Protein AF-A0A558FXE5-F1 (afdb_monomer)

InterPro domains:
  IPR011008 Dimeric alpha-beta barrel [SSF54909] (2-54)
  IPR019887 Transcription regulator AsnC/Lrp, ligand binding domain [PF01037] (2-54)

Radius of gyration: 11.67 Å; Cα contacts (8 Å, |Δi|>4): 44; chains: 1; bounding box: 33×21×28 Å

Secondary structure (DSSP, 8-state):
--EEEEEE-SSS-SEEEEE--SSHHHHHHIIIIIITTSTT--------------

pLDDT: mean 90.61, std 4.72, range [73.19, 95.38]

Solvent-accessible surface area (backbone atoms only — not comparable to full-atom values): 3696 Å² total; per-residue (Å²): 126,52,65,81,43,79,43,80,42,93,65,101,44,63,65,48,68,48,70,64,56,94,46,71,66,56,40,48,50,46,44,56,68,53,53,53,60,38,89,90,47,87,79,85,84,88,79,85,82,89,71,87,84,130

Organism: Haloferax volcanii (NCBI:txid2246)

Foldseek 3Di:
DQWPDKDQDPPPDRIDTDGDDPDDVRVVCCCVVPVCVDPPRPDDDDDDDPDDDD

Structure (mmCIF, N/CA/C/O backbone):
data_AF-A0A558FXE5-F1
#
_entry.id   AF-A0A558FXE5-F1
#
loop_
_at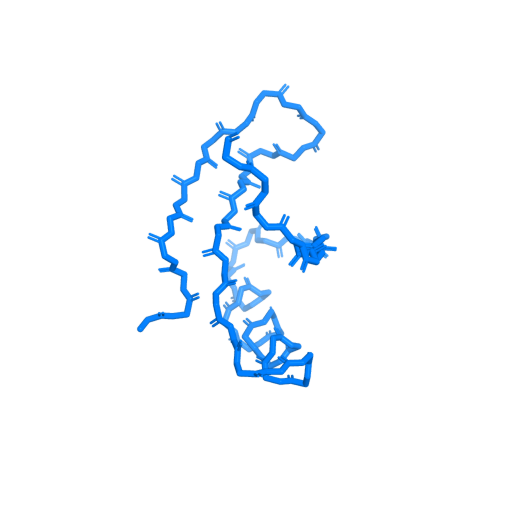om_site.group_PDB
_atom_site.id
_atom_site.type_symbol
_atom_site.label_atom_id
_atom_site.label_alt_id
_atom_site.label_comp_id
_atom_si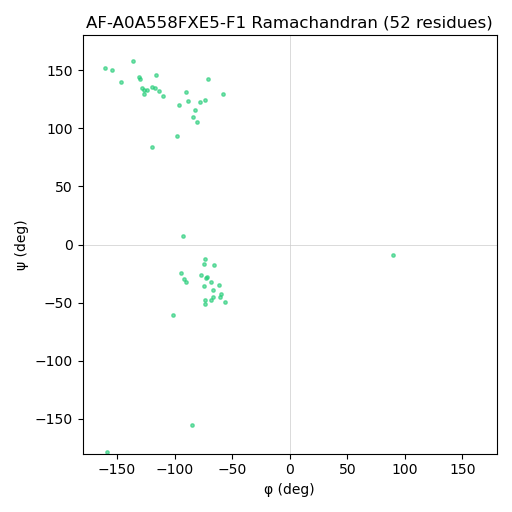te.label_asym_id
_atom_site.label_entity_id
_atom_site.label_seq_id
_atom_site.pdbx_PDB_ins_code
_atom_site.Cartn_x
_atom_site.Cartn_y
_atom_site.Cartn_z
_atom_site.occupancy
_atom_site.B_iso_or_equiv
_atom_site.auth_seq_id
_atom_site.auth_comp_id
_atom_site.auth_asym_id
_atom_site.auth_atom_id
_atom_site.pdbx_PDB_model_num
ATOM 1 N N . ASP A 1 1 ? -0.907 -13.163 -3.207 1.00 78.31 1 ASP A N 1
ATOM 2 C CA . ASP A 1 1 ? -1.196 -12.126 -2.212 1.00 78.31 1 ASP A CA 1
ATOM 3 C C . ASP A 1 1 ? -0.322 -10.942 -2.565 1.00 78.31 1 ASP A C 1
ATOM 5 O O . ASP A 1 1 ? 0.820 -11.178 -2.945 1.00 78.31 1 ASP A O 1
ATOM 9 N N . SER A 1 2 ? -0.860 -9.727 -2.577 1.00 88.19 2 SER A N 1
ATOM 10 C CA . SER A 1 2 ? -0.144 -8.550 -3.099 1.00 88.19 2 SER A CA 1
ATOM 11 C C . SER A 1 2 ? 0.913 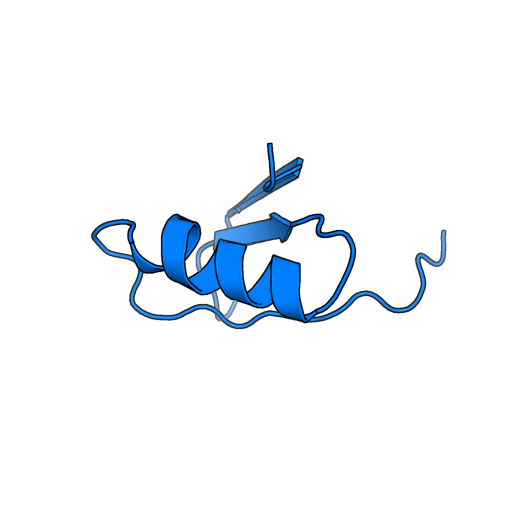-8.039 -2.108 1.00 88.19 2 SER A C 1
ATOM 13 O O . SER A 1 2 ? 1.924 -7.461 -2.507 1.00 88.19 2 SER A O 1
ATOM 15 N N . VAL A 1 3 ? 0.705 -8.297 -0.812 1.00 92.69 3 VAL A N 1
ATOM 16 C CA . VAL A 1 3 ? 1.625 -7.966 0.284 1.00 92.69 3 VAL A CA 1
ATOM 17 C C . VAL A 1 3 ? 2.492 -9.181 0.622 1.00 92.69 3 VAL A C 1
ATOM 19 O O . VAL A 1 3 ? 1.988 -10.219 1.038 1.00 92.69 3 VAL A O 1
ATOM 22 N N . GLU A 1 4 ? 3.808 -9.038 0.490 1.00 94.38 4 GLU A N 1
ATOM 23 C CA . GLU A 1 4 ? 4.790 -10.095 0.780 1.00 94.38 4 GLU A CA 1
ATOM 24 C C . GLU A 1 4 ? 5.273 -10.065 2.231 1.00 94.38 4 GLU A C 1
ATOM 26 O O . GLU A 1 4 ? 5.590 -11.099 2.820 1.00 94.38 4 GLU A O 1
ATOM 31 N N . ALA A 1 5 ? 5.345 -8.871 2.819 1.00 93.50 5 ALA A N 1
ATOM 32 C CA . ALA A 1 5 ? 5.785 -8.684 4.191 1.00 93.50 5 ALA A CA 1
ATOM 33 C C . ALA A 1 5 ? 5.195 -7.408 4.792 1.00 93.50 5 ALA A C 1
ATOM 35 O O . ALA A 1 5 ? 4.976 -6.425 4.085 1.00 93.50 5 ALA A O 1
ATOM 36 N N . LEU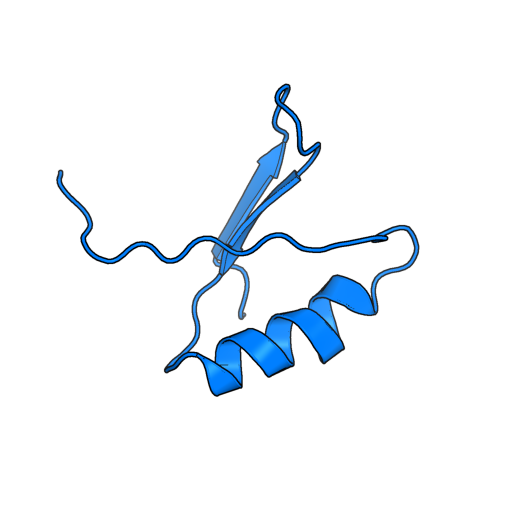 A 1 6 ? 4.986 -7.419 6.110 1.00 93.44 6 LEU A N 1
ATOM 37 C CA . LEU A 1 6 ? 4.517 -6.273 6.882 1.00 93.44 6 LEU A CA 1
ATOM 38 C C . LEU A 1 6 ? 5.444 -6.036 8.073 1.00 93.44 6 LEU A C 1
ATOM 40 O O . LEU A 1 6 ? 5.791 -6.961 8.810 1.00 93.44 6 LEU A O 1
ATOM 44 N N . TYR A 1 7 ? 5.803 -4.777 8.275 1.00 92.75 7 TYR A N 1
ATOM 45 C CA . TYR A 1 7 ? 6.710 -4.326 9.314 1.00 92.75 7 TYR A CA 1
ATOM 46 C C . TYR A 1 7 ? 6.096 -3.153 10.068 1.00 92.75 7 TYR A C 1
ATOM 48 O O . TYR A 1 7 ? 5.447 -2.288 9.481 1.00 92.75 7 TYR A O 1
ATOM 56 N N . THR A 1 8 ? 6.354 -3.090 11.368 1.00 92.12 8 THR A N 1
ATOM 57 C CA . THR A 1 8 ? 6.116 -1.886 12.166 1.00 92.12 8 THR A CA 1
ATOM 58 C C . THR A 1 8 ? 7.371 -1.027 12.141 1.00 92.12 8 THR A C 1
ATOM 60 O O . THR A 1 8 ? 8.463 -1.537 12.398 1.00 92.12 8 THR A O 1
ATOM 63 N N . SER A 1 9 ? 7.226 0.263 11.867 1.00 86.69 9 SER A N 1
ATOM 64 C CA . SER A 1 9 ? 8.340 1.211 11.864 1.00 86.69 9 SER A CA 1
ATOM 65 C C . SER A 1 9 ? 8.149 2.256 12.959 1.00 86.69 9 SER A C 1
ATOM 67 O O . SER A 1 9 ? 7.029 2.634 13.293 1.00 86.69 9 SER A O 1
ATOM 69 N N . SER A 1 10 ? 9.261 2.706 13.542 1.00 87.44 10 SER A N 1
ATOM 70 C CA . SER A 1 10 ? 9.293 3.822 14.493 1.00 87.44 10 SER A CA 1
ATOM 71 C C . SER A 1 10 ? 9.574 5.171 13.815 1.00 87.44 10 SER A C 1
ATOM 73 O O . SER A 1 10 ? 9.860 6.142 14.512 1.00 87.44 10 SER A O 1
ATOM 75 N N . GLY A 1 11 ? 9.604 5.209 12.477 1.00 83.19 11 GLY A N 1
ATOM 76 C CA . GLY A 1 11 ? 9.812 6.421 11.679 1.00 83.19 11 GLY A CA 1
ATOM 77 C C . GLY A 1 11 ? 8.518 7.202 11.425 1.00 83.19 11 GLY A C 1
ATOM 78 O O . GLY A 1 11 ? 7.552 7.082 12.174 1.00 83.19 11 GLY A O 1
ATOM 79 N N . ASP A 1 12 ? 8.490 7.980 10.338 1.00 85.06 12 ASP A N 1
ATOM 80 C CA . ASP A 1 12 ? 7.342 8.831 9.966 1.00 85.06 12 ASP A CA 1
ATOM 81 C C . ASP A 1 12 ? 6.073 8.038 9.600 1.00 85.06 12 ASP A C 1
ATOM 83 O O . ASP A 1 12 ? 4.965 8.575 9.610 1.00 85.06 12 ASP A O 1
ATOM 87 N N . HIS A 1 13 ? 6.221 6.745 9.298 1.00 85.31 13 HIS A N 1
ATOM 88 C CA . HIS A 1 13 ? 5.117 5.827 9.029 1.00 85.31 13 HIS A CA 1
ATOM 89 C C . HIS A 1 13 ? 5.092 4.713 10.072 1.00 85.31 13 HIS A C 1
ATOM 91 O O . HIS A 1 13 ? 6.123 4.110 10.360 1.00 85.31 13 HIS A O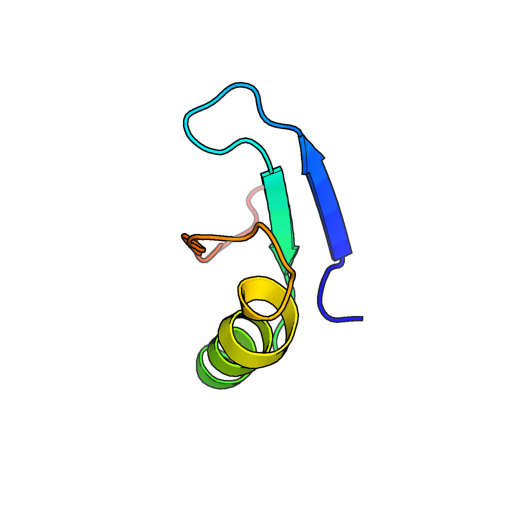 1
ATOM 97 N N . MET A 1 14 ? 3.904 4.397 10.599 1.00 85.19 14 MET A N 1
ATOM 98 C CA . MET A 1 14 ? 3.743 3.334 11.603 1.00 85.19 14 MET A CA 1
ATOM 99 C C . MET A 1 14 ? 3.881 1.924 11.013 1.00 85.19 14 MET A C 1
ATOM 101 O O . MET A 1 14 ? 4.311 1.001 11.707 1.00 85.19 14 MET A O 1
ATOM 105 N N . LEU A 1 15 ? 3.534 1.751 9.735 1.00 90.94 15 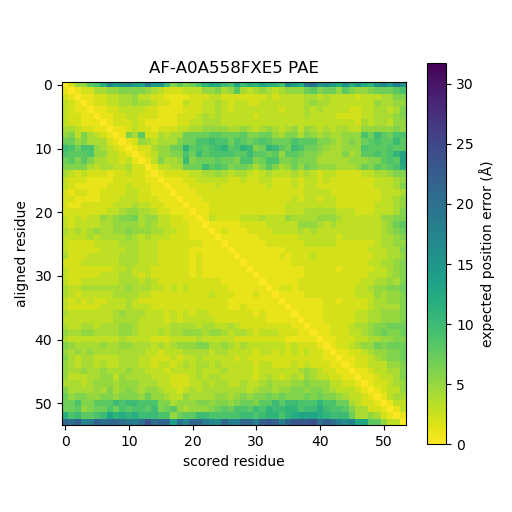LEU A N 1
ATOM 106 C CA . LEU A 1 15 ? 3.569 0.473 9.029 1.00 90.94 15 LEU A CA 1
ATOM 107 C C . LEU A 1 15 ? 4.317 0.617 7.704 1.00 90.94 15 LEU A C 1
ATOM 109 O O . LEU A 1 15 ? 4.168 1.616 7.002 1.00 90.94 15 LEU A O 1
ATOM 113 N N . MET A 1 16 ? 5.085 -0.409 7.355 1.00 93.06 16 MET A N 1
ATOM 114 C CA . MET A 1 16 ? 5.696 -0.576 6.042 1.00 93.06 16 MET A CA 1
ATOM 115 C C . MET A 1 16 ? 5.338 -1.948 5.490 1.00 93.06 16 MET A C 1
ATOM 117 O O . MET A 1 16 ? 5.482 -2.947 6.190 1.00 93.06 16 MET A O 1
ATOM 121 N N . ALA A 1 17 ? 4.909 -1.997 4.235 1.00 93.94 17 ALA A N 1
ATOM 122 C CA . ALA A 1 17 ? 4.589 -3.235 3.541 1.00 93.94 17 ALA A CA 1
ATOM 123 C C . ALA A 1 17 ? 5.488 -3.395 2.310 1.00 93.94 17 ALA A C 1
ATOM 125 O O . ALA A 1 17 ? 5.681 -2.438 1.558 1.00 93.94 17 ALA A O 1
ATOM 126 N N . GLU A 1 18 ? 6.027 -4.596 2.093 1.00 94.25 18 GLU A N 1
ATOM 127 C CA . GLU A 1 18 ? 6.585 -4.967 0.790 1.00 94.25 18 GLU A CA 1
ATOM 128 C C . GLU A 1 18 ? 5.426 -5.421 -0.095 1.00 94.25 18 GLU A C 1
ATOM 130 O O . GLU A 1 18 ? 4.767 -6.414 0.210 1.00 94.25 18 GLU A O 1
ATOM 135 N N . VAL A 1 19 ? 5.169 -4.684 -1.175 1.00 94.38 19 VAL A N 1
ATOM 136 C CA . VAL A 1 19 ? 4.083 -4.971 -2.119 1.00 94.38 19 VAL A CA 1
ATOM 137 C C . VAL A 1 19 ? 4.685 -5.366 -3.462 1.00 94.38 19 VAL A C 1
ATOM 139 O O . VAL A 1 19 ? 5.577 -4.682 -3.970 1.00 94.38 19 VAL A O 1
ATOM 142 N N . ARG A 1 20 ? 4.202 -6.466 -4.045 1.00 93.38 20 ARG A N 1
ATOM 143 C CA . ARG A 1 20 ? 4.567 -6.898 -5.398 1.00 93.38 20 ARG A CA 1
ATOM 144 C C . ARG A 1 20 ? 3.387 -6.720 -6.337 1.00 93.38 20 ARG A C 1
ATOM 146 O O . ARG A 1 20 ? 2.308 -7.249 -6.105 1.00 93.38 20 ARG A O 1
ATOM 153 N N . ALA A 1 21 ? 3.647 -6.034 -7.439 1.00 92.94 21 ALA A N 1
ATOM 154 C CA . ALA A 1 21 ? 2.724 -5.881 -8.549 1.00 92.94 21 ALA A CA 1
ATOM 155 C C . ALA A 1 21 ? 3.483 -6.068 -9.866 1.00 92.94 21 ALA A C 1
ATOM 157 O O . ALA A 1 21 ? 4.711 -5.943 -9.907 1.00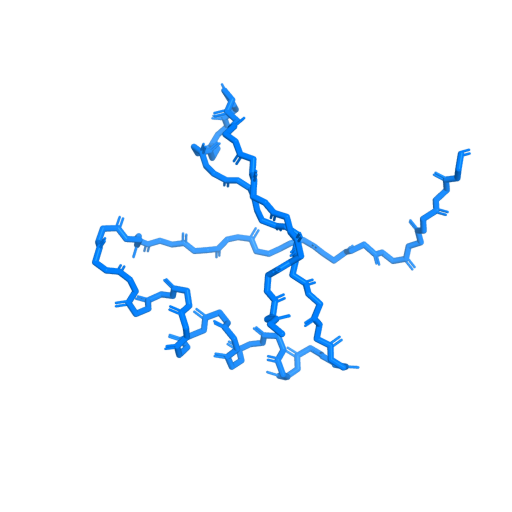 92.94 21 ALA A O 1
ATOM 158 N N . VAL A 1 22 ? 2.759 -6.403 -10.933 1.00 92.88 22 VAL A N 1
ATOM 159 C CA . VAL A 1 22 ? 3.357 -6.632 -12.258 1.00 92.88 22 VAL A CA 1
ATOM 160 C C . VAL A 1 22 ? 3.822 -5.334 -12.924 1.00 92.88 22 VAL A C 1
ATOM 162 O O . VAL A 1 22 ? 4.782 -5.356 -13.691 1.00 92.88 22 VAL A O 1
ATOM 165 N N . ASP A 1 23 ? 3.187 -4.210 -12.590 1.00 91.44 23 ASP A N 1
ATOM 166 C CA . ASP A 1 23 ? 3.499 -2.867 -13.072 1.00 91.44 23 ASP A CA 1
ATOM 167 C C . ASP A 1 23 ? 2.949 -1.789 -12.115 1.00 91.44 23 ASP A C 1
ATOM 169 O O . ASP A 1 23 ? 2.413 -2.085 -11.043 1.00 91.44 23 ASP A O 1
ATOM 173 N N . GLY A 1 24 ? 3.149 -0.519 -12.483 1.00 90.38 24 GLY A N 1
ATOM 174 C CA . GLY A 1 24 ? 2.713 0.628 -11.688 1.00 90.38 24 GLY A CA 1
ATOM 175 C C . GLY A 1 24 ? 1.195 0.791 -11.617 1.00 90.38 24 GLY A C 1
ATOM 176 O O . GLY A 1 24 ? 0.704 1.215 -10.574 1.00 90.38 24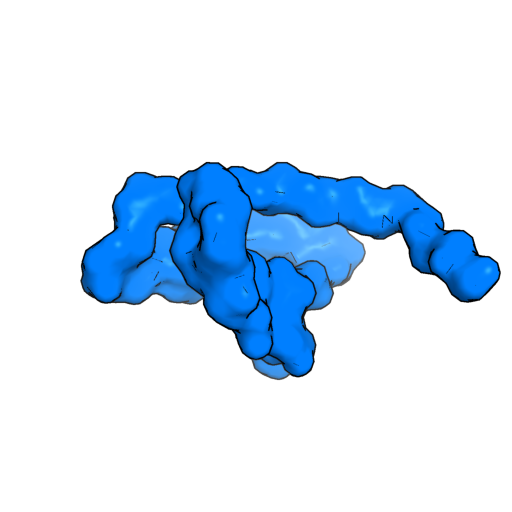 GLY A O 1
ATOM 177 N N . ASP A 1 25 ? 0.467 0.419 -12.672 1.00 93.50 25 ASP A N 1
ATOM 178 C CA . ASP A 1 25 ? -0.998 0.499 -12.697 1.00 93.50 25 ASP A CA 1
ATOM 179 C C . ASP A 1 25 ? -1.590 -0.530 -11.729 1.00 93.50 25 ASP A C 1
ATOM 181 O O . ASP A 1 25 ? -2.354 -0.178 -10.834 1.00 93.50 25 ASP A O 1
ATOM 185 N N . SER A 1 26 ? -1.108 -1.773 -11.799 1.00 93.88 26 SER A N 1
ATOM 186 C CA . SER A 1 26 ? -1.504 -2.847 -10.885 1.00 93.88 26 SER A CA 1
ATOM 187 C C . SER A 1 26 ? -1.149 -2.530 -9.430 1.00 93.88 26 SER A C 1
ATOM 189 O O . SER A 1 26 ? -1.880 -2.902 -8.517 1.00 93.88 26 SER A O 1
ATOM 191 N N . LEU A 1 27 ? -0.027 -1.839 -9.180 1.00 93.62 27 LEU A N 1
ATOM 192 C CA . LEU A 1 27 ? 0.298 -1.362 -7.832 1.00 93.62 27 LEU A CA 1
ATOM 193 C C . LEU A 1 27 ? -0.691 -0.289 -7.365 1.00 93.62 27 LEU A C 1
ATOM 195 O O . LEU A 1 27 ? -1.054 -0.267 -6.190 1.00 93.62 27 LEU A O 1
ATOM 199 N N . GLY A 1 28 ? -1.100 0.600 -8.272 1.00 94.44 28 GLY A N 1
ATOM 200 C CA . GLY A 1 28 ? -2.126 1.605 -8.020 1.00 94.44 28 GLY A CA 1
ATOM 201 C C . GLY A 1 28 ? -3.428 0.967 -7.548 1.00 94.44 28 GLY A C 1
ATOM 202 O O . GLY A 1 28 ? -3.918 1.351 -6.487 1.00 94.44 28 GLY A O 1
ATOM 203 N N . ASP A 1 29 ? -3.900 -0.053 -8.268 1.00 95.38 29 ASP A N 1
ATOM 204 C CA . ASP A 1 29 ? -5.121 -0.799 -7.936 1.00 95.38 29 ASP A CA 1
ATOM 205 C C . ASP A 1 29 ? -5.016 -1.469 -6.556 1.00 95.38 29 ASP A C 1
ATOM 207 O O . ASP A 1 29 ? -5.910 -1.334 -5.725 1.00 95.38 29 ASP A O 1
ATOM 211 N N . VAL A 1 30 ? -3.886 -2.117 -6.243 1.00 95.19 30 VAL A N 1
ATOM 212 C CA . VAL A 1 30 ? -3.658 -2.704 -4.906 1.00 95.19 30 VAL A CA 1
ATOM 213 C C . VAL A 1 30 ? -3.713 -1.629 -3.815 1.00 95.19 30 VAL A C 1
ATOM 215 O O . VAL A 1 30 ? -4.295 -1.834 -2.748 1.00 95.19 30 VAL A O 1
ATOM 218 N N . ILE A 1 31 ? -3.109 -0.463 -4.051 1.00 94.50 31 ILE A N 1
ATOM 219 C CA . ILE A 1 31 ? -3.121 0.619 -3.066 1.00 94.50 31 ILE A CA 1
ATOM 220 C C . ILE A 1 31 ? -4.538 1.171 -2.878 1.00 94.50 31 ILE A C 1
ATOM 222 O O . ILE A 1 31 ? -4.939 1.379 -1.733 1.00 94.50 31 ILE A O 1
ATOM 226 N N . SER A 1 32 ? -5.294 1.421 -3.949 1.00 94.69 32 SER A N 1
ATOM 227 C CA . SER A 1 32 ? -6.632 2.017 -3.847 1.00 94.69 32 SER A CA 1
ATOM 228 C C . SER A 1 32 ? -7.672 1.045 -3.313 1.00 94.69 32 SER A C 1
ATOM 230 O O . SER A 1 32 ? -8.427 1.396 -2.405 1.00 94.69 32 SER A O 1
ATOM 232 N N . ASP A 1 33 ? -7.698 -0.163 -3.862 1.00 94.94 33 ASP A N 1
ATOM 233 C CA . ASP A 1 33 ? -8.820 -1.081 -3.700 1.00 94.94 33 ASP A CA 1
ATOM 234 C C . ASP A 1 33 ? -8.608 -2.006 -2.507 1.00 94.94 33 ASP A C 1
ATOM 236 O O . ASP A 1 33 ? -9.572 -2.398 -1.853 1.00 94.94 33 ASP A O 1
ATOM 240 N N . GLU A 1 34 ? -7.351 -2.317 -2.184 1.00 93.94 34 GLU A N 1
ATOM 241 C CA . GLU A 1 34 ? -7.017 -3.168 -1.047 1.00 93.94 34 GLU A CA 1
ATOM 242 C C . GLU A 1 34 ? -6.557 -2.323 0.144 1.00 93.94 34 GLU A C 1
ATOM 244 O O . GLU A 1 34 ? -7.215 -2.335 1.181 1.00 93.94 34 GLU A O 1
ATOM 249 N N . ILE A 1 35 ? -5.478 -1.543 0.016 1.00 93.69 35 ILE A N 1
ATOM 250 C CA . ILE A 1 35 ? -4.828 -0.894 1.172 1.00 93.69 35 ILE A CA 1
ATOM 251 C C . ILE A 1 35 ? -5.639 0.286 1.723 1.00 93.69 35 ILE A C 1
ATOM 253 O O . ILE A 1 35 ? -5.888 0.349 2.926 1.00 93.69 35 ILE A O 1
ATOM 257 N N . LEU A 1 36 ? -6.053 1.228 0.872 1.00 94.62 36 LEU A N 1
ATOM 258 C CA . LEU A 1 36 ? -6.817 2.413 1.288 1.00 94.62 36 LEU A CA 1
ATOM 259 C C . LEU A 1 36 ? -8.273 2.085 1.648 1.00 94.62 36 LEU A C 1
ATOM 261 O O . LEU A 1 36 ? -8.948 2.913 2.256 1.00 94.62 36 LEU A O 1
ATOM 265 N N . SER A 1 37 ? -8.752 0.885 1.311 1.00 95.25 37 SER A N 1
ATOM 266 C CA . SER A 1 37 ? -10.066 0.396 1.742 1.00 95.25 37 SER A CA 1
ATOM 267 C C . SER A 1 37 ? -10.101 -0.023 3.220 1.00 95.25 37 SER A C 1
ATOM 269 O O . SER A 1 37 ? -11.182 -0.149 3.800 1.00 95.25 37 SER A O 1
ATOM 271 N N . ILE A 1 38 ? -8.933 -0.235 3.842 1.00 94.06 38 ILE A N 1
ATOM 272 C CA . ILE A 1 38 ? -8.825 -0.673 5.235 1.00 94.06 38 ILE A CA 1
ATOM 273 C C . ILE A 1 38 ? -9.181 0.486 6.165 1.00 94.06 38 ILE A C 1
ATOM 275 O O . ILE A 1 38 ? -8.550 1.544 6.146 1.00 94.06 38 ILE A O 1
ATOM 279 N N . ASP A 1 39 ? -10.160 0.254 7.041 1.00 94.31 39 ASP A N 1
ATOM 280 C CA . ASP A 1 39 ? -10.559 1.240 8.042 1.00 94.31 39 ASP A CA 1
ATOM 281 C C . ASP A 1 39 ? -9.373 1.637 8.939 1.00 94.31 39 ASP A C 1
ATOM 283 O O . ASP A 1 39 ? -8.649 0.794 9.475 1.00 94.31 39 ASP A O 1
ATOM 287 N N . GLY A 1 40 ? -9.164 2.945 9.081 1.00 91.75 40 GLY A N 1
ATOM 288 C CA . GLY A 1 40 ? -8.026 3.525 9.794 1.00 91.75 40 GLY A CA 1
ATOM 289 C C . GLY A 1 40 ? -6.771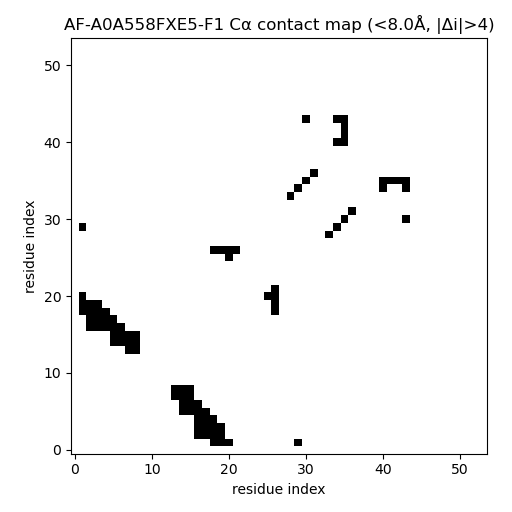 3.784 8.949 1.00 91.75 40 GLY A C 1
ATOM 290 O O . GLY A 1 40 ? -5.875 4.482 9.430 1.00 91.75 40 GLY A O 1
ATOM 291 N N . VAL A 1 41 ? -6.693 3.315 7.697 1.00 91.94 41 VAL A N 1
ATOM 292 C CA . VAL A 1 41 ? -5.617 3.705 6.770 1.00 91.94 41 VAL A CA 1
ATOM 293 C C . VAL A 1 41 ? -5.982 5.030 6.105 1.00 91.94 41 VAL A C 1
ATOM 295 O O . VAL A 1 41 ? -6.890 5.114 5.287 1.00 91.94 41 VAL A O 1
ATOM 298 N N . THR A 1 42 ? -5.270 6.098 6.463 1.00 90.25 42 THR A N 1
ATOM 299 C CA . THR A 1 42 ? -5.577 7.458 5.984 1.00 90.25 42 THR A CA 1
ATOM 300 C C . THR A 1 42 ? -4.784 7.871 4.748 1.00 90.25 42 THR A C 1
ATOM 302 O O . THR A 1 42 ? -5.219 8.756 4.013 1.00 90.25 42 THR A O 1
ATOM 305 N N . ALA A 1 43 ? -3.615 7.268 4.525 1.00 91.31 43 ALA A N 1
ATOM 306 C CA . ALA A 1 43 ? -2.748 7.553 3.388 1.00 91.31 43 ALA A CA 1
ATOM 307 C C . ALA A 1 43 ? -1.750 6.411 3.148 1.00 91.31 43 ALA A C 1
ATOM 309 O O . ALA A 1 43 ? -1.309 5.752 4.091 1.00 91.31 43 ALA A O 1
ATOM 310 N N . ALA A 1 44 ? -1.330 6.247 1.893 1.00 91.94 44 ALA A N 1
ATOM 311 C CA . ALA A 1 44 ? -0.258 5.346 1.485 1.00 91.94 44 ALA A CA 1
ATOM 312 C C . ALA A 1 44 ? 0.815 6.133 0.714 1.00 91.94 44 ALA A C 1
ATOM 314 O O . ALA A 1 44 ? 0.494 6.910 -0.182 1.00 91.94 44 ALA A O 1
ATOM 315 N N . HIS A 1 45 ? 2.089 5.927 1.062 1.00 91.81 45 HIS A N 1
ATOM 316 C CA . HIS A 1 45 ? 3.233 6.587 0.422 1.00 91.81 45 HIS A CA 1
ATOM 317 C C . HIS A 1 45 ? 4.154 5.531 -0.209 1.00 91.81 45 HIS A C 1
ATOM 319 O O . HIS A 1 45 ? 5.109 5.090 0.435 1.00 91.81 45 HIS A O 1
ATOM 325 N N . PRO A 1 46 ? 3.865 5.070 -1.439 1.00 89.81 46 PRO A N 1
ATOM 326 C CA . PRO A 1 46 ? 4.666 4.037 -2.080 1.00 89.81 46 PRO A CA 1
ATOM 327 C C . PRO A 1 46 ? 6.042 4.572 -2.488 1.00 89.81 46 PRO A C 1
ATOM 329 O O . PRO A 1 46 ? 6.187 5.701 -2.953 1.00 89.81 46 PRO A O 1
ATOM 332 N N . SER A 1 47 ? 7.063 3.730 -2.344 1.00 89.00 47 SER A N 1
ATOM 333 C CA . SER A 1 47 ? 8.403 3.959 -2.887 1.00 89.00 47 SER A CA 1
ATOM 334 C C . SER A 1 47 ? 8.810 2.753 -3.719 1.00 89.00 47 SER A C 1
ATOM 336 O O . SER A 1 47 ? 8.698 1.616 -3.265 1.00 89.00 47 SER A O 1
ATOM 338 N N . PHE A 1 48 ? 9.272 2.997 -4.944 1.00 88.94 48 PHE A N 1
ATOM 339 C CA . PHE A 1 48 ? 9.636 1.933 -5.874 1.00 88.94 48 PHE A CA 1
ATOM 340 C C . PHE A 1 48 ? 11.093 1.527 -5.690 1.00 88.94 48 PHE A C 1
ATOM 342 O O . PHE A 1 48 ? 12.004 2.345 -5.834 1.00 88.94 48 PHE A O 1
ATOM 349 N N . LEU A 1 49 ? 11.315 0.240 -5.433 1.00 87.50 49 LEU A N 1
ATOM 350 C CA . LEU A 1 49 ? 12.652 -0.332 -5.440 1.00 87.50 49 LEU A CA 1
ATOM 351 C C . LEU A 1 49 ? 13.067 -0.622 -6.888 1.00 87.50 49 LEU A C 1
ATOM 353 O O . LEU A 1 49 ? 12.578 -1.568 -7.497 1.00 87.50 49 LEU A O 1
ATOM 357 N N . GLN A 1 50 ? 13.963 0.198 -7.440 1.00 85.19 50 GLN A N 1
ATOM 358 C CA . GLN A 1 50 ? 14.458 0.021 -8.812 1.00 85.19 50 GLN A CA 1
ATOM 359 C C . GLN A 1 50 ? 15.444 -1.144 -8.938 1.00 85.19 50 GLN A C 1
ATOM 361 O O . GLN A 1 50 ? 15.451 -1.853 -9.941 1.00 85.19 50 GLN A O 1
ATOM 366 N N . GLU A 1 51 ? 16.268 -1.357 -7.914 1.00 85.81 51 GLU A N 1
ATOM 367 C CA . GLU A 1 51 ? 17.272 -2.412 -7.891 1.00 85.81 51 GLU A CA 1
ATOM 368 C C . GLU A 1 51 ? 17.453 -2.931 -6.463 1.00 85.81 51 GLU A C 1
ATOM 370 O O . GLU A 1 51 ? 17.463 -2.157 -5.504 1.00 85.81 51 GLU A O 1
ATOM 375 N N . ARG A 1 52 ? 17.614 -4.252 -6.314 1.00 82.81 52 ARG A N 1
ATOM 376 C CA . ARG A 1 52 ? 17.967 -4.874 -5.034 1.00 82.81 52 ARG A CA 1
ATOM 377 C C . ARG A 1 52 ? 19.466 -5.146 -4.993 1.00 82.81 52 ARG A C 1
ATOM 379 O O . ARG A 1 52 ? 19.922 -6.200 -5.438 1.00 82.81 52 ARG A O 1
ATOM 386 N N . LEU A 1 53 ? 20.206 -4.200 -4.431 1.00 80.00 53 LEU A N 1
ATOM 387 C CA . LEU A 1 53 ? 21.632 -4.348 -4.156 1.00 80.00 53 LEU A CA 1
ATOM 388 C C . LEU A 1 53 ? 21.798 -5.209 -2.897 1.00 80.00 53 LEU A C 1
ATOM 390 O O . LEU A 1 53 ? 21.196 -4.924 -1.863 1.00 80.00 53 LEU A O 1
ATOM 394 N N . LYS A 1 54 ? 22.525 -6.318 -3.033 1.00 73.19 54 LYS A N 1
ATOM 395 C CA . LYS A 1 54 ? 22.729 -7.314 -1.975 1.00 73.19 54 LYS A CA 1
ATOM 396 C C . LYS A 1 54 ? 23.816 -6.886 -0.996 1.00 73.19 54 LYS A C 1
ATOM 398 O O . LYS A 1 54 ? 24.833 -6.341 -1.478 1.00 73.19 54 LYS A O 1
#

Nearest PDB structures (foldseek):
  1i1g-assembly1_A  TM=9.736E-01  e=1.078E-02  Pyrococcus furiosus
  2e1a-assembly1_B  TM=8.608E-01  e=3.281E-01  Pyrococcus horikoshii OT3
  2cvi-assembly1_B  TM=8.581E-01  e=4.617E-01  Pyrococcus horikoshii OT3
  2cg4-assembly1_A  TM=7.799E-01  e=3.513E-01  Escherichia coli
  2zbc-assembly1_C-2  TM=7.255E-01  e=6.069E-01  Sulfurisphaera tokodaii str. 7

Mean predicted aligned error: 3.91 Å

Sequence (54 aa):
DSVEALYTSSGDHMLMAEVRAVDGDSLGDVISDEILSIDGVTAAHPSFLQERLK